Protein AF-A0AA51U2M7-F1 (afdb_monomer_lite)

Foldseek 3Di:
DVVVVCVVCVVVVHDDDDADFLVSQVVCVVVDVPDQEDEDEDPPPPVRVVVSVVVCCVVPVPRDYDYDYDDPPDPPPPDPPPPDDPDDDDD

Sequence (91 aa):
MLMGIVAILEDLGHTVVPATSGSDTLGKLRSRSDIALGYSLSRDAQDDGLQLVDSIRQEWQDLPILLATSNVAGSDHRPASARKALHPRTT

pLDDT: mean 70.6, std 15.73, range [39.53, 90.69]

Radius of gyration: 22.09 Å; chains: 1; bounding box: 69×27×54 Å

Structure (mmCIF, N/CA/C/O backbone):
data_AF-A0AA51U2M7-F1
#
_entry.id   AF-A0AA51U2M7-F1
#
loop_
_atom_site.group_PDB
_atom_site.id
_atom_site.type_symbol
_atom_site.label_atom_id
_atom_site.label_alt_id
_atom_site.label_comp_id
_atom_site.label_asym_id
_atom_site.label_entity_id
_atom_site.label_seq_id
_atom_site.pdbx_PDB_ins_code
_atom_site.Cartn_x
_atom_site.Cartn_y
_atom_site.Cartn_z
_atom_site.occupancy
_atom_site.B_iso_or_equiv
_atom_site.auth_seq_id
_atom_site.auth_comp_id
_atom_site.auth_asym_id
_atom_site.auth_atom_id
_atom_site.pdbx_PDB_model_num
ATOM 1 N N . MET A 1 1 ? 7.266 -6.277 -14.527 1.00 53.09 1 MET A N 1
ATOM 2 C CA . MET A 1 1 ? 7.431 -7.049 -13.273 1.00 53.09 1 MET A CA 1
ATOM 3 C C . MET A 1 1 ? 6.338 -6.765 -12.234 1.00 53.09 1 MET A C 1
ATOM 5 O O . MET A 1 1 ? 6.0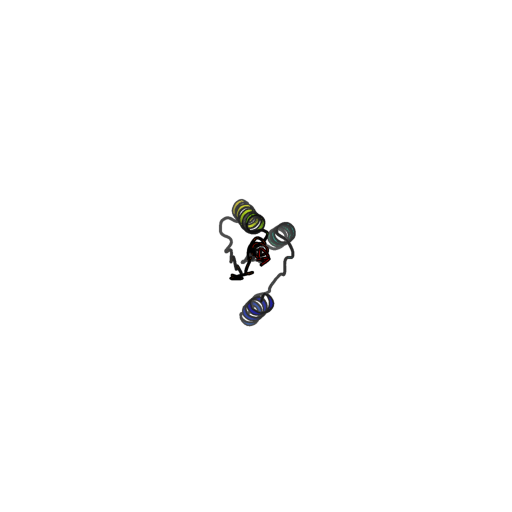96 -7.634 -11.415 1.00 53.09 1 MET A O 1
ATOM 9 N N . LEU A 1 2 ? 5.636 -5.618 -12.282 1.00 57.69 2 LEU A N 1
ATOM 10 C CA . LEU A 1 2 ? 4.557 -5.283 -11.333 1.00 57.69 2 LEU A CA 1
ATOM 11 C C . LEU A 1 2 ? 3.314 -6.196 -11.441 1.00 57.69 2 LEU A C 1
ATOM 13 O O . LEU A 1 2 ? 2.753 -6.582 -10.424 1.00 57.69 2 LEU A O 1
ATOM 17 N N . MET A 1 3 ? 2.928 -6.603 -12.657 1.00 62.25 3 MET A N 1
ATOM 18 C CA . MET A 1 3 ? 1.723 -7.425 -12.885 1.00 62.25 3 MET A CA 1
ATOM 19 C C . MET A 1 3 ? 1.754 -8.791 -12.177 1.00 62.25 3 MET A C 1
ATOM 21 O O . MET A 1 3 ? 0.700 -9.329 -11.866 1.00 62.25 3 MET A O 1
ATOM 25 N N . GLY A 1 4 ? 2.941 -9.341 -11.889 1.00 73.38 4 GLY A N 1
ATOM 26 C CA . GLY A 1 4 ? 3.059 -10.647 -11.234 1.00 73.38 4 GLY A CA 1
ATOM 27 C C . GLY A 1 4 ? 2.612 -10.631 -9.771 1.00 73.38 4 GLY A C 1
ATOM 28 O O . GLY A 1 4 ? 1.902 -11.529 -9.342 1.00 73.38 4 GLY A O 1
ATOM 29 N N . ILE A 1 5 ? 2.982 -9.594 -9.013 1.00 76.75 5 ILE A N 1
ATOM 30 C CA . ILE A 1 5 ? 2.602 -9.480 -7.594 1.00 76.75 5 ILE A CA 1
ATOM 31 C C . ILE A 1 5 ? 1.109 -9.181 -7.463 1.00 76.75 5 ILE A C 1
ATOM 33 O O . ILE A 1 5 ? 0.452 -9.746 -6.597 1.00 76.75 5 ILE A O 1
ATOM 37 N N . VAL A 1 6 ? 0.571 -8.336 -8.348 1.00 82.00 6 VAL A N 1
ATOM 38 C CA . VAL A 1 6 ? -0.865 -8.025 -8.386 1.00 82.00 6 VAL A CA 1
ATOM 39 C C . VAL A 1 6 ? -1.681 -9.300 -8.579 1.00 82.00 6 VAL A C 1
ATOM 41 O O . VAL A 1 6 ? -2.542 -9.586 -7.757 1.00 82.00 6 VAL A O 1
ATOM 44 N N . ALA A 1 7 ? -1.333 -10.108 -9.585 1.00 83.69 7 ALA A N 1
ATOM 45 C CA . ALA A 1 7 ? -2.030 -11.359 -9.862 1.00 83.69 7 ALA A CA 1
ATOM 46 C C . ALA A 1 7 ? -1.982 -12.342 -8.679 1.00 83.69 7 ALA A C 1
ATOM 48 O O . ALA A 1 7 ? -2.976 -12.992 -8.385 1.00 83.69 7 ALA A O 1
ATOM 49 N N . ILE A 1 8 ? -0.848 -12.432 -7.972 1.00 84.56 8 ILE A N 1
ATOM 50 C CA . ILE A 1 8 ? -0.725 -13.297 -6.787 1.00 84.56 8 ILE A CA 1
ATOM 51 C C . ILE A 1 8 ? -1.610 -12.794 -5.640 1.00 84.56 8 ILE A C 1
ATOM 53 O O . ILE A 1 8 ? -2.264 -13.590 -4.975 1.00 84.56 8 ILE A O 1
ATOM 57 N N . LEU A 1 9 ? -1.639 -11.482 -5.386 1.00 83.88 9 LEU A N 1
ATOM 58 C CA . LEU A 1 9 ? -2.483 -10.910 -4.333 1.00 83.88 9 LEU A CA 1
ATOM 59 C C . LEU A 1 9 ? -3.972 -11.118 -4.631 1.00 83.88 9 LEU A C 1
ATOM 61 O O . LEU A 1 9 ? -4.730 -11.457 -3.724 1.00 83.88 9 LEU A O 1
ATOM 65 N N . GLU A 1 10 ? -4.371 -10.961 -5.891 1.00 87.88 10 GLU A N 1
ATOM 66 C CA . GLU A 1 10 ? -5.739 -11.219 -6.344 1.00 87.88 10 GLU A CA 1
ATOM 67 C C . GLU A 1 10 ? -6.122 -12.701 -6.210 1.00 87.88 10 GLU A C 1
ATOM 69 O O . GLU A 1 10 ? -7.208 -12.997 -5.713 1.00 87.88 10 GLU A O 1
ATOM 74 N N . ASP A 1 11 ? -5.226 -13.631 -6.562 1.00 90.25 11 ASP A N 1
ATOM 75 C CA . ASP A 1 11 ? -5.441 -15.082 -6.403 1.00 90.25 11 ASP A CA 1
ATOM 76 C C . ASP A 1 11 ? -5.603 -15.495 -4.927 1.00 90.25 11 ASP A C 1
ATOM 78 O O . ASP A 1 11 ? -6.397 -16.372 -4.593 1.00 90.25 11 ASP A O 1
ATOM 82 N N . LEU A 1 12 ? -4.927 -14.791 -4.011 1.00 89.69 12 LEU A N 1
ATOM 83 C CA . LEU A 1 12 ? -5.093 -14.949 -2.560 1.00 89.69 12 LEU A CA 1
ATOM 84 C C . LEU A 1 12 ? -6.376 -14.294 -2.006 1.00 89.69 12 LEU A C 1
ATOM 86 O O . LEU A 1 12 ? -6.631 -14.367 -0.803 1.00 89.69 12 LEU A O 1
ATOM 90 N N . GLY A 1 13 ? -7.190 -13.660 -2.855 1.00 88.69 13 GLY A N 1
ATOM 91 C CA . GLY A 1 13 ? -8.450 -13.018 -2.477 1.00 88.69 13 GLY A CA 1
ATOM 92 C C . GLY A 1 13 ? -8.311 -11.576 -1.983 1.00 88.69 13 GLY A C 1
ATOM 93 O O . GLY A 1 13 ? -9.275 -11.016 -1.455 1.00 88.69 13 GLY A O 1
ATOM 94 N N . HIS A 1 14 ? -7.143 -10.948 -2.142 1.00 87.25 14 HIS A N 1
ATOM 95 C CA . HIS A 1 14 ? -6.967 -9.533 -1.829 1.00 87.25 14 HIS A CA 1
ATOM 96 C C . HIS A 1 14 ? -7.405 -8.643 -2.993 1.00 87.25 14 HIS A C 1
ATOM 98 O O . HIS A 1 14 ? -7.214 -8.957 -4.163 1.00 87.25 14 HIS A O 1
ATOM 104 N N . THR A 1 15 ? -7.949 -7.471 -2.668 1.00 86.62 15 THR A N 1
ATOM 105 C CA . THR A 1 15 ? -8.191 -6.422 -3.663 1.00 86.62 15 THR A CA 1
ATOM 106 C C . THR A 1 15 ? -6.969 -5.525 -3.757 1.00 86.62 15 THR A C 1
ATOM 108 O O . THR A 1 15 ? -6.584 -4.889 -2.775 1.00 86.62 15 THR A O 1
ATOM 111 N N . VAL A 1 16 ? -6.378 -5.433 -4.944 1.00 85.62 16 VAL A N 1
ATOM 112 C CA . VAL A 1 16 ? -5.276 -4.505 -5.190 1.00 85.62 16 VAL A CA 1
ATOM 113 C C . VAL A 1 16 ? -5.839 -3.149 -5.595 1.00 85.62 16 VAL A C 1
ATOM 115 O O . VAL A 1 16 ? -6.546 -3.021 -6.592 1.00 85.62 16 VAL A O 1
ATOM 118 N N . VAL A 1 17 ? -5.500 -2.113 -4.829 1.00 85.56 17 VAL A N 1
ATOM 119 C CA . VAL A 1 17 ? -5.805 -0.727 -5.190 1.00 85.56 17 VAL A CA 1
ATOM 120 C C . VAL A 1 17 ? -4.540 -0.111 -5.790 1.00 85.56 17 VAL A C 1
ATOM 122 O O . VAL A 1 17 ? -3.593 0.158 -5.050 1.00 85.56 17 VAL A O 1
ATOM 125 N N . PRO A 1 18 ? -4.472 0.104 -7.115 1.00 82.69 18 PRO A N 1
ATOM 126 C CA . PRO A 1 18 ? -3.275 0.652 -7.739 1.00 82.69 18 PRO A CA 1
ATOM 127 C C . PRO A 1 18 ? -3.093 2.108 -7.319 1.00 82.69 18 PRO A C 1
ATOM 129 O O . PRO A 1 18 ? -4.067 2.857 -7.307 1.00 82.69 18 PRO A O 1
ATOM 132 N N . ALA A 1 19 ? -1.863 2.527 -7.025 1.00 81.94 19 ALA A N 1
ATOM 133 C CA . ALA A 1 19 ? -1.511 3.924 -6.790 1.00 81.94 19 ALA A CA 1
ATOM 134 C C . ALA A 1 19 ? -0.373 4.360 -7.720 1.00 81.94 19 ALA A C 1
ATOM 136 O O . ALA A 1 19 ? 0.520 3.568 -8.022 1.00 81.94 19 ALA A O 1
ATOM 137 N N . THR A 1 20 ? -0.421 5.602 -8.201 1.00 79.00 20 THR A N 1
ATOM 138 C CA . THR A 1 20 ? 0.538 6.123 -9.194 1.00 79.00 20 THR A CA 1
ATOM 139 C C . THR A 1 20 ? 1.584 7.064 -8.601 1.00 79.00 20 THR A C 1
ATOM 141 O O . THR A 1 20 ? 2.533 7.428 -9.290 1.00 79.00 20 THR A O 1
ATOM 144 N N . SER A 1 21 ? 1.420 7.481 -7.344 1.00 78.19 21 SER A N 1
ATOM 145 C CA . SER A 1 21 ? 2.356 8.343 -6.613 1.00 78.19 21 SER A CA 1
ATOM 146 C C . SER A 1 21 ? 2.206 8.168 -5.097 1.00 78.19 21 SER A C 1
ATOM 148 O O . SER A 1 21 ? 1.228 7.587 -4.617 1.00 78.19 21 SER A O 1
ATOM 150 N N . GLY A 1 22 ? 3.145 8.717 -4.319 1.00 78.81 22 GLY A N 1
ATOM 151 C CA . GLY A 1 22 ? 3.023 8.752 -2.858 1.00 78.81 22 GLY A CA 1
ATOM 152 C C . GLY A 1 22 ? 1.809 9.554 -2.375 1.00 78.81 22 GLY A C 1
ATOM 153 O O . GLY A 1 22 ? 1.083 9.105 -1.49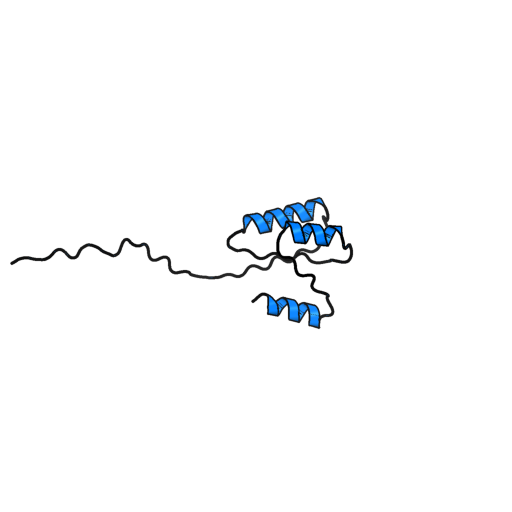3 1.00 78.81 22 GLY A O 1
ATOM 154 N N . SER A 1 23 ? 1.512 10.691 -3.011 1.00 83.19 23 SER A N 1
ATOM 155 C CA . SER A 1 23 ? 0.328 11.503 -2.695 1.00 83.19 23 SER A CA 1
ATOM 156 C C . SER A 1 23 ? -0.990 10.775 -2.979 1.00 83.19 23 SER A C 1
ATOM 158 O O . SER A 1 23 ? -1.902 10.820 -2.156 1.00 83.19 23 SER A O 1
ATOM 160 N N . ASP A 1 24 ? -1.076 10.061 -4.103 1.00 84.06 24 ASP A N 1
ATOM 161 C CA . ASP A 1 24 ? -2.224 9.218 -4.448 1.00 84.06 24 ASP A CA 1
ATOM 162 C C . ASP A 1 24 ? -2.369 8.039 -3.466 1.00 84.06 24 ASP A C 1
ATOM 164 O O . ASP A 1 24 ? -3.471 7.729 -3.013 1.00 84.06 24 ASP A O 1
ATOM 168 N N . THR A 1 25 ? -1.248 7.446 -3.043 1.00 85.12 25 THR A N 1
ATOM 169 C CA . THR A 1 25 ? -1.222 6.390 -2.017 1.00 85.12 25 THR A CA 1
ATOM 170 C C . THR A 1 25 ? -1.789 6.888 -0.686 1.00 85.12 25 THR A C 1
ATOM 172 O O . THR A 1 25 ? -2.691 6.262 -0.131 1.00 85.12 25 THR A O 1
ATOM 175 N N . LEU A 1 26 ? -1.318 8.038 -0.192 1.00 86.44 26 LEU A N 1
ATOM 176 C CA . LEU A 1 26 ? -1.824 8.641 1.046 1.00 86.44 26 LEU A CA 1
ATOM 177 C C . LEU A 1 26 ? -3.308 9.006 0.927 1.00 86.44 26 LEU A C 1
ATOM 179 O O . LEU A 1 26 ? -4.078 8.746 1.847 1.00 86.44 26 LEU A O 1
ATOM 183 N N . GLY A 1 27 ? -3.738 9.557 -0.213 1.00 88.25 27 GLY A N 1
ATOM 184 C CA . GLY A 1 27 ? -5.152 9.847 -0.469 1.00 88.25 27 GLY A CA 1
ATOM 185 C C . GLY A 1 27 ? -6.031 8.599 -0.356 1.00 88.25 27 GLY A C 1
ATOM 186 O O . GLY A 1 27 ? -7.070 8.626 0.305 1.00 88.25 27 GLY A O 1
ATOM 187 N N . LYS A 1 28 ? -5.574 7.480 -0.928 1.00 88.19 28 LYS A N 1
ATOM 188 C CA . LYS A 1 28 ? -6.265 6.188 -0.849 1.00 88.19 28 LYS A CA 1
ATOM 189 C C . LYS A 1 28 ? -6.325 5.656 0.577 1.00 88.19 28 LYS A C 1
ATOM 191 O O . LYS A 1 28 ? -7.426 5.347 1.023 1.00 88.19 28 LYS A O 1
ATOM 196 N N . LEU A 1 29 ? -5.208 5.644 1.306 1.00 87.19 29 LEU A N 1
ATOM 197 C CA . LEU A 1 29 ? -5.159 5.213 2.711 1.00 87.19 29 LEU A CA 1
ATOM 198 C C . LEU A 1 29 ? -6.085 6.044 3.615 1.00 87.19 29 LEU A C 1
ATOM 200 O O . LEU A 1 29 ? -6.799 5.486 4.443 1.00 87.19 29 LEU A O 1
ATOM 204 N N . ARG A 1 30 ? -6.156 7.368 3.419 1.00 89.00 30 ARG A N 1
ATOM 205 C CA . ARG A 1 30 ? -7.084 8.235 4.175 1.00 89.00 30 ARG A CA 1
ATOM 206 C C . ARG A 1 30 ? -8.550 7.981 3.833 1.00 89.00 30 ARG A C 1
ATOM 208 O O . ARG A 1 30 ? -9.410 8.113 4.696 1.00 89.00 30 ARG A O 1
ATOM 215 N N . SER A 1 31 ? -8.844 7.641 2.578 1.00 88.00 31 SER A N 1
ATOM 216 C CA . SER A 1 31 ? -10.216 7.391 2.114 1.00 88.00 31 SER A CA 1
ATOM 217 C C . SER A 1 31 ? -10.749 6.002 2.476 1.00 88.00 31 SER A C 1
ATOM 219 O O . SER A 1 31 ? -11.959 5.783 2.439 1.00 88.00 31 SER A O 1
ATOM 221 N N . ARG A 1 32 ? -9.854 5.058 2.788 1.00 81.19 32 ARG A N 1
ATOM 222 C CA . ARG A 1 32 ? -10.165 3.638 2.936 1.00 81.19 32 ARG A CA 1
ATOM 223 C C . ARG A 1 32 ? -9.408 3.030 4.109 1.00 81.19 32 ARG A C 1
ATOM 225 O O . ARG A 1 32 ? -8.219 2.742 4.016 1.00 81.19 32 ARG A O 1
ATOM 232 N N . SER A 1 33 ? -10.133 2.775 5.193 1.00 77.06 33 SER A N 1
ATOM 233 C CA . SER A 1 33 ? -9.605 2.111 6.390 1.00 77.06 33 SER A CA 1
ATOM 234 C C . SER A 1 33 ? -9.395 0.602 6.226 1.00 77.06 33 SER A C 1
ATOM 236 O O . SER A 1 33 ? -8.837 -0.030 7.117 1.00 77.06 33 SER A O 1
ATOM 238 N N . ASP A 1 34 ? -9.836 0.013 5.111 1.00 77.00 34 ASP A N 1
ATOM 239 C CA . ASP A 1 34 ? -9.714 -1.417 4.817 1.00 77.00 34 ASP A CA 1
ATOM 240 C C . ASP A 1 34 ? -8.420 -1.788 4.069 1.00 77.00 34 ASP A C 1
ATOM 242 O O . ASP A 1 34 ? -8.185 -2.959 3.773 1.00 77.00 34 ASP A O 1
ATOM 246 N N . ILE A 1 35 ? -7.556 -0.813 3.765 1.00 77.62 35 ILE A N 1
ATOM 247 C CA . ILE A 1 35 ? -6.266 -1.061 3.117 1.00 77.62 35 ILE A CA 1
ATOM 248 C C . ILE A 1 35 ? -5.240 -1.470 4.176 1.00 77.62 35 ILE A C 1
ATOM 250 O O . ILE A 1 35 ? -4.874 -0.675 5.034 1.00 77.62 35 ILE A O 1
ATOM 254 N N . ALA A 1 36 ? -4.739 -2.703 4.079 1.00 67.00 36 ALA A N 1
ATOM 255 C CA . ALA A 1 36 ? -3.784 -3.279 5.030 1.00 67.00 36 ALA A CA 1
ATOM 256 C C . ALA A 1 36 ? -2.320 -3.279 4.542 1.00 67.00 36 ALA A C 1
ATOM 258 O O . ALA A 1 36 ? -1.444 -3.733 5.274 1.00 67.00 36 ALA A O 1
ATOM 259 N N . LEU A 1 37 ? -2.047 -2.827 3.307 1.00 63.78 37 LEU A N 1
ATOM 260 C CA . LEU A 1 37 ? -0.721 -2.929 2.691 1.00 63.78 37 LEU A CA 1
ATOM 261 C C . LEU A 1 37 ? -0.404 -1.752 1.758 1.00 63.78 37 LEU A C 1
ATOM 263 O O . LEU A 1 37 ? -1.057 -1.574 0.731 1.00 63.78 37 LEU A O 1
ATOM 267 N N . GLY A 1 38 ? 0.638 -0.986 2.088 1.00 60.62 38 GLY A N 1
ATOM 268 C CA . GLY A 1 38 ? 1.245 0.002 1.187 1.00 60.62 38 GLY A CA 1
ATOM 269 C C . GLY A 1 38 ? 2.413 -0.599 0.399 1.00 60.62 38 GLY A C 1
ATOM 270 O O . GLY A 1 38 ? 3.263 -1.268 0.988 1.00 60.62 38 GLY A O 1
ATOM 271 N N . TYR A 1 39 ? 2.466 -0.347 -0.913 1.00 65.75 39 TYR A N 1
ATOM 272 C CA . TYR A 1 39 ? 3.512 -0.825 -1.827 1.00 65.75 39 TYR A CA 1
ATOM 273 C C . TYR A 1 39 ? 4.125 0.351 -2.603 1.00 65.75 39 TYR A C 1
ATOM 275 O O . TYR A 1 39 ? 3.388 1.137 -3.193 1.00 65.75 39 TYR A O 1
ATOM 283 N N . SER A 1 40 ? 5.458 0.470 -2.631 1.00 62.25 40 SER A N 1
ATOM 284 C CA . SER A 1 40 ? 6.170 1.526 -3.374 1.00 62.25 40 SER A CA 1
ATOM 285 C C . SER A 1 40 ? 7.310 0.956 -4.220 1.00 62.25 40 SER A C 1
ATOM 287 O O . SER A 1 40 ? 8.051 0.086 -3.763 1.00 62.25 40 SER A O 1
ATOM 289 N N . LEU A 1 41 ? 7.443 1.465 -5.449 1.00 64.50 41 LEU A N 1
ATOM 290 C CA . LEU A 1 41 ? 8.519 1.181 -6.399 1.00 64.50 41 LEU A CA 1
ATOM 291 C C . LEU A 1 41 ? 9.197 2.490 -6.782 1.00 64.50 41 LEU A C 1
ATOM 293 O O . LEU A 1 41 ? 8.552 3.326 -7.406 1.00 64.50 41 LEU A O 1
ATOM 297 N N . SER A 1 42 ? 10.500 2.618 -6.543 1.00 53.44 42 SER A N 1
ATOM 298 C CA . SER A 1 42 ? 11.369 3.421 -7.411 1.00 53.44 42 SER A CA 1
ATOM 299 C C . SER A 1 42 ? 12.848 3.207 -7.079 1.00 53.44 42 SER A C 1
ATOM 301 O O . SER A 1 42 ? 13.226 3.207 -5.910 1.00 53.44 42 SER A O 1
ATOM 303 N N . ARG A 1 43 ? 13.690 3.035 -8.110 1.00 47.97 43 ARG A N 1
ATOM 304 C CA . ARG A 1 43 ? 15.162 3.116 -8.002 1.00 47.97 43 ARG A CA 1
ATOM 305 C C . ARG A 1 43 ? 15.675 4.542 -8.238 1.00 47.97 43 ARG A C 1
ATOM 307 O O . ARG A 1 43 ? 16.701 4.893 -7.673 1.00 47.97 43 ARG A O 1
ATOM 314 N N . ASP A 1 44 ? 14.950 5.343 -9.022 1.00 53.12 44 ASP A N 1
ATOM 315 C CA . ASP A 1 44 ? 15.307 6.735 -9.348 1.00 53.12 44 ASP A CA 1
ATOM 316 C C . ASP A 1 44 ? 14.795 7.736 -8.296 1.00 53.12 44 ASP A C 1
ATOM 318 O O . ASP A 1 44 ? 15.199 8.892 -8.277 1.00 53.12 44 ASP A O 1
ATOM 322 N N . ALA A 1 45 ? 13.915 7.274 -7.406 1.00 54.12 45 ALA A N 1
ATOM 323 C CA . ALA A 1 45 ? 13.267 8.041 -6.349 1.00 54.12 45 ALA A CA 1
ATOM 324 C C . ALA A 1 45 ? 13.255 7.228 -5.043 1.00 54.12 45 ALA A C 1
ATOM 326 O O . ALA A 1 45 ? 12.218 7.015 -4.414 1.00 54.12 45 ALA A O 1
ATOM 327 N N . GLN A 1 46 ? 14.423 6.704 -4.664 1.00 53.78 46 GLN A N 1
ATOM 328 C CA . GLN A 1 46 ? 14.596 6.003 -3.390 1.00 53.78 46 GLN A CA 1
ATOM 329 C C . GLN A 1 46 ? 14.175 6.904 -2.210 1.00 53.78 46 GLN A C 1
ATOM 331 O O . GLN A 1 46 ? 13.547 6.424 -1.265 1.00 53.78 46 GLN A O 1
ATOM 336 N N . ASP A 1 47 ? 14.419 8.213 -2.332 1.00 55.00 47 ASP A N 1
ATOM 337 C CA . ASP A 1 47 ? 13.970 9.238 -1.385 1.00 55.00 47 ASP A CA 1
ATOM 338 C C . ASP A 1 47 ? 12.438 9.372 -1.325 1.00 55.00 47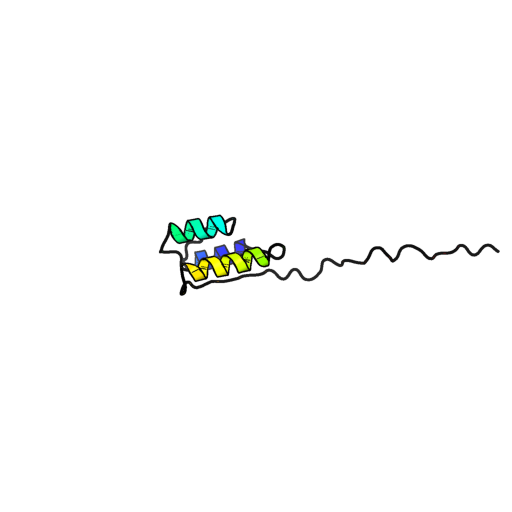 ASP A C 1
ATOM 340 O O . ASP A 1 47 ? 11.887 9.489 -0.232 1.00 55.00 47 ASP A O 1
ATOM 344 N N . ASP A 1 48 ? 11.725 9.275 -2.455 1.00 69.69 48 ASP A N 1
ATOM 345 C CA . ASP A 1 48 ? 10.252 9.342 -2.478 1.00 69.69 48 ASP A CA 1
ATOM 346 C C . ASP A 1 48 ? 9.617 8.106 -1.830 1.00 69.69 48 ASP A C 1
ATOM 348 O O . ASP A 1 48 ? 8.587 8.196 -1.159 1.00 69.69 48 ASP A O 1
ATOM 352 N N . GLY A 1 49 ? 10.238 6.936 -2.008 1.00 71.25 49 GLY A N 1
ATOM 353 C CA . GLY A 1 49 ? 9.797 5.699 -1.369 1.00 71.25 49 GLY A CA 1
ATOM 354 C C . GLY A 1 49 ? 9.919 5.759 0.154 1.00 71.25 49 GLY A C 1
ATOM 355 O O . GLY A 1 49 ? 8.981 5.382 0.855 1.00 71.25 49 GLY A O 1
ATOM 356 N N . LEU A 1 50 ? 11.047 6.260 0.664 1.00 76.44 50 LEU A N 1
ATOM 357 C CA . LEU A 1 50 ? 11.288 6.411 2.102 1.00 76.44 50 LEU A CA 1
ATOM 358 C C . LEU A 1 50 ? 10.429 7.525 2.721 1.00 76.44 50 LEU A C 1
ATOM 360 O O . LEU A 1 50 ? 9.798 7.284 3.747 1.00 76.44 50 LEU A O 1
ATOM 364 N N . GLN A 1 51 ? 10.294 8.686 2.069 1.00 80.94 51 GLN A N 1
ATOM 365 C CA . GLN A 1 51 ? 9.389 9.750 2.533 1.00 80.94 51 GLN A CA 1
ATOM 366 C C . GLN A 1 51 ? 7.926 9.295 2.599 1.00 80.94 51 GLN A C 1
ATOM 368 O O . GLN A 1 51 ? 7.188 9.701 3.501 1.00 80.94 51 GLN A O 1
ATOM 373 N N . LEU A 1 52 ? 7.489 8.444 1.665 1.00 81.19 52 LEU A N 1
ATOM 374 C CA . LEU A 1 52 ? 6.153 7.857 1.717 1.00 81.19 52 LEU A CA 1
ATOM 375 C C . LEU A 1 52 ? 5.992 6.950 2.941 1.00 81.19 52 LEU A C 1
ATOM 377 O O . LEU A 1 52 ? 4.972 7.032 3.620 1.00 81.19 52 LEU A O 1
ATOM 381 N N . VAL A 1 53 ? 6.987 6.112 3.242 1.00 83.69 53 VAL A N 1
ATOM 382 C CA . VAL A 1 53 ? 6.970 5.268 4.447 1.00 83.69 53 VAL A CA 1
ATOM 383 C C . VAL A 1 53 ? 6.906 6.126 5.707 1.00 83.69 53 VAL A C 1
ATOM 385 O O . VAL A 1 53 ? 6.067 5.858 6.564 1.00 83.69 53 VAL A O 1
ATOM 388 N N . ASP A 1 54 ? 7.720 7.176 5.799 1.00 86.56 54 ASP A N 1
ATOM 389 C CA . ASP A 1 54 ? 7.706 8.095 6.940 1.00 86.56 54 ASP A CA 1
ATOM 390 C C . ASP A 1 54 ? 6.338 8.768 7.101 1.00 86.56 54 ASP A C 1
ATOM 392 O O . ASP A 1 54 ? 5.783 8.795 8.199 1.00 86.56 54 ASP A O 1
ATOM 396 N N . SER A 1 55 ? 5.746 9.234 5.998 1.00 88.12 55 SER A N 1
ATOM 397 C CA . SER A 1 55 ? 4.404 9.830 5.994 1.00 88.12 55 SER A CA 1
ATOM 398 C C . SER A 1 55 ? 3.335 8.832 6.449 1.00 88.12 55 SER A C 1
ATOM 400 O O . SER A 1 55 ? 2.469 9.170 7.251 1.00 88.12 55 SER A O 1
ATOM 402 N N . ILE A 1 56 ? 3.413 7.577 5.991 1.00 87.81 56 ILE A N 1
ATOM 403 C CA . ILE A 1 56 ? 2.499 6.517 6.432 1.00 87.81 56 ILE A CA 1
ATOM 404 C C . ILE A 1 56 ? 2.674 6.252 7.929 1.00 87.81 56 ILE A C 1
ATOM 406 O O . ILE A 1 56 ? 1.681 6.127 8.634 1.00 87.81 56 ILE A O 1
ATOM 410 N N . ARG A 1 57 ? 3.906 6.199 8.445 1.00 88.19 57 ARG A N 1
ATOM 411 C CA . ARG A 1 57 ? 4.169 5.928 9.869 1.00 88.19 57 ARG A CA 1
ATOM 412 C C . ARG A 1 57 ? 3.704 7.049 10.798 1.00 88.19 57 ARG A C 1
ATOM 414 O O . ARG A 1 57 ? 3.411 6.766 11.958 1.00 88.19 57 ARG A O 1
ATOM 421 N N . GLN A 1 58 ? 3.612 8.286 10.309 1.00 90.69 58 GLN A N 1
ATOM 422 C CA . GLN A 1 58 ? 3.058 9.406 11.077 1.00 90.69 58 GLN A CA 1
ATOM 423 C C . GLN A 1 58 ? 1.550 9.260 11.330 1.00 90.69 58 GLN A C 1
ATOM 425 O O . GLN A 1 58 ? 1.082 9.651 12.398 1.00 90.69 58 GLN A O 1
ATOM 430 N N . GLU A 1 59 ? 0.798 8.688 10.385 1.00 90.00 59 GLU A N 1
ATOM 431 C CA . GLU A 1 59 ? -0.668 8.558 10.473 1.00 90.00 59 GLU A CA 1
ATOM 432 C C . GLU A 1 59 ? -1.129 7.141 10.858 1.00 90.00 59 GLU A C 1
ATOM 434 O O . GLU A 1 59 ? -2.121 6.982 11.568 1.00 90.00 59 GLU A O 1
ATOM 439 N N . TRP A 1 60 ? -0.389 6.107 10.454 1.00 89.75 60 TRP A N 1
ATOM 440 C CA . TRP A 1 60 ? -0.687 4.699 10.715 1.00 89.75 60 TRP A CA 1
ATOM 441 C C . TRP A 1 60 ? 0.558 3.956 11.209 1.00 89.75 60 TRP A C 1
ATOM 443 O O . TRP A 1 60 ? 1.263 3.281 10.452 1.00 89.75 60 TRP A O 1
ATOM 453 N N . GLN A 1 61 ? 0.817 4.054 12.513 1.00 86.25 61 GLN A N 1
ATOM 454 C CA . GLN A 1 61 ? 1.990 3.441 13.145 1.00 86.25 61 GLN A CA 1
ATOM 455 C C . GLN A 1 61 ? 2.067 1.925 12.925 1.00 86.25 61 GLN A C 1
ATOM 457 O O . GLN A 1 61 ? 3.151 1.420 12.633 1.00 86.25 61 GLN A O 1
ATOM 462 N N . ASP A 1 62 ? 0.930 1.227 12.960 1.00 85.06 62 ASP A N 1
ATOM 463 C CA . ASP A 1 62 ? 0.871 -0.241 12.911 1.00 85.06 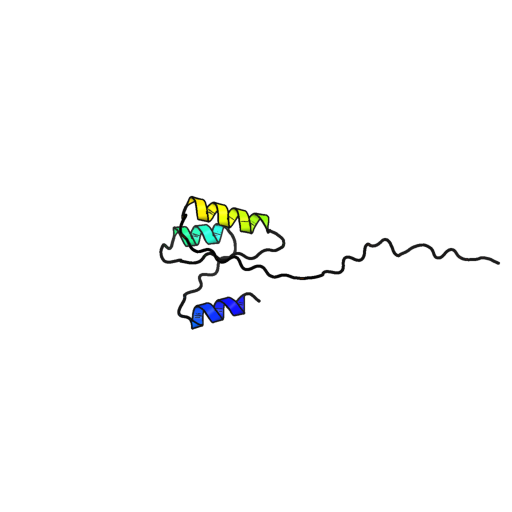62 ASP A CA 1
ATOM 464 C C . ASP A 1 62 ? 0.583 -0.815 11.517 1.00 85.06 62 ASP A C 1
ATOM 466 O O . ASP A 1 62 ? 0.507 -2.033 11.357 1.00 85.06 62 ASP A O 1
ATOM 470 N N . LEU A 1 63 ? 0.433 0.029 10.487 1.00 85.06 63 LEU A N 1
ATOM 471 C CA . LEU A 1 63 ? 0.094 -0.456 9.150 1.00 85.06 63 LEU A CA 1
ATOM 472 C C . LEU A 1 63 ? 1.242 -1.313 8.585 1.00 85.06 63 LEU A C 1
ATOM 474 O O . LEU A 1 63 ? 2.387 -0.841 8.523 1.00 85.06 63 LEU A O 1
ATOM 478 N N . PRO A 1 64 ? 0.990 -2.560 8.155 1.00 81.69 64 PRO A N 1
ATOM 479 C CA . PRO A 1 64 ? 1.987 -3.346 7.443 1.00 81.69 64 PRO A CA 1
ATOM 480 C C . PRO A 1 64 ? 2.380 -2.660 6.126 1.00 81.69 64 PRO A C 1
ATOM 482 O O . PRO A 1 64 ? 1.536 -2.226 5.344 1.00 81.69 64 PRO A O 1
ATOM 485 N N . ILE A 1 65 ? 3.684 -2.560 5.864 1.00 79.56 65 ILE A N 1
ATOM 486 C CA . ILE A 1 65 ? 4.217 -1.960 4.635 1.00 79.56 65 ILE A CA 1
ATOM 487 C C . ILE A 1 65 ? 5.098 -2.999 3.950 1.00 79.56 65 ILE A C 1
ATOM 489 O O . ILE A 1 65 ? 6.015 -3.534 4.574 1.00 79.56 65 ILE A O 1
ATOM 493 N N . LEU A 1 66 ? 4.843 -3.256 2.666 1.00 73.69 66 LEU A N 1
ATOM 494 C CA . LEU A 1 66 ? 5.687 -4.103 1.831 1.00 73.69 66 LEU A CA 1
ATOM 495 C C . LEU A 1 66 ? 6.399 -3.230 0.806 1.00 73.69 66 LEU A C 1
ATOM 497 O O . LEU A 1 66 ? 5.825 -2.813 -0.199 1.00 73.69 66 LEU A O 1
ATOM 501 N N . LEU A 1 67 ? 7.681 -2.985 1.047 1.00 69.38 67 LEU A N 1
ATOM 502 C CA . LEU A 1 67 ? 8.542 -2.343 0.069 1.00 69.38 67 LEU A CA 1
ATOM 503 C C . LEU A 1 67 ? 9.096 -3.412 -0.876 1.00 69.38 67 LEU A C 1
ATOM 505 O O . LEU A 1 67 ? 9.861 -4.274 -0.446 1.00 69.38 67 LEU A O 1
ATOM 509 N N . ALA A 1 68 ? 8.748 -3.350 -2.159 1.00 68.06 68 ALA A N 1
ATOM 510 C CA . ALA A 1 68 ? 9.397 -4.182 -3.163 1.00 68.06 68 ALA A CA 1
ATOM 511 C C . ALA A 1 68 ? 10.254 -3.311 -4.069 1.00 68.06 68 ALA A C 1
ATOM 513 O O . ALA A 1 68 ? 9.778 -2.364 -4.688 1.00 68.06 68 ALA A O 1
ATOM 514 N N . THR A 1 69 ? 11.532 -3.651 -4.167 1.00 61.94 69 THR A N 1
ATOM 515 C CA . THR A 1 69 ? 12.476 -2.964 -5.043 1.00 61.94 69 THR A CA 1
ATOM 516 C C . THR A 1 69 ? 12.907 -3.922 -6.146 1.00 61.94 69 THR A C 1
ATOM 518 O O . THR A 1 69 ? 13.085 -5.119 -5.920 1.00 61.94 69 THR A O 1
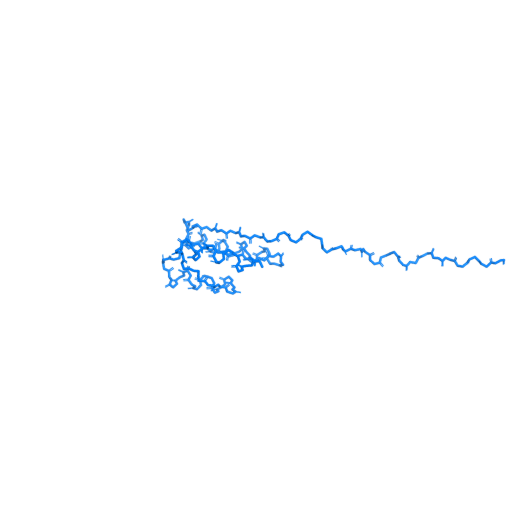ATOM 521 N N . SER A 1 70 ? 13.072 -3.420 -7.368 1.00 54.09 70 SER A N 1
ATOM 522 C CA . SER A 1 70 ? 13.710 -4.193 -8.431 1.00 54.09 70 SER A CA 1
ATOM 523 C C . SER A 1 70 ? 15.206 -3.893 -8.450 1.00 54.09 70 SER A C 1
ATOM 525 O O . SER A 1 70 ? 15.626 -2.751 -8.669 1.00 54.09 70 SER A O 1
ATOM 527 N N . ASN A 1 71 ? 16.035 -4.920 -8.276 1.00 46.75 71 ASN A N 1
ATOM 528 C CA . ASN A 1 71 ? 17.460 -4.806 -8.541 1.00 46.75 71 ASN A CA 1
ATOM 529 C C . ASN A 1 71 ? 17.700 -4.900 -10.058 1.00 46.75 71 ASN A C 1
ATOM 531 O O . ASN A 1 71 ? 17.833 -5.996 -10.592 1.00 46.75 71 ASN A O 1
ATOM 535 N N . VAL A 1 72 ? 17.760 -3.766 -10.762 1.00 47.91 72 VAL A N 1
ATOM 536 C CA . VAL A 1 72 ? 18.433 -3.741 -12.068 1.00 47.91 72 VAL A CA 1
ATOM 537 C C . VAL A 1 72 ? 19.936 -3.646 -11.816 1.00 47.91 72 VAL A C 1
ATOM 539 O O . VAL A 1 72 ? 20.481 -2.581 -11.529 1.00 47.91 72 VAL A O 1
ATOM 542 N N . ALA A 1 73 ? 20.610 -4.792 -11.841 1.00 45.12 73 ALA A N 1
ATOM 543 C CA . ALA A 1 73 ? 22.062 -4.833 -11.858 1.00 45.12 73 ALA A CA 1
ATOM 544 C C . ALA A 1 73 ? 22.545 -4.503 -13.280 1.00 45.12 73 ALA A C 1
ATOM 546 O O . ALA A 1 73 ? 22.329 -5.281 -14.203 1.00 45.12 73 ALA A O 1
ATOM 547 N N . GLY A 1 74 ? 23.211 -3.355 -13.430 1.00 48.03 74 GLY A N 1
ATOM 548 C CA . GLY A 1 74 ? 24.111 -3.064 -14.547 1.00 48.03 74 GLY A CA 1
ATOM 549 C C . GLY A 1 74 ? 23.490 -2.406 -15.780 1.00 48.03 74 GLY A C 1
ATOM 550 O O . GLY A 1 74 ? 23.203 -3.070 -16.769 1.00 48.03 74 GLY A O 1
ATOM 551 N N . SER A 1 75 ? 23.452 -1.073 -15.802 1.00 45.81 75 SER A N 1
ATOM 552 C CA . SER A 1 75 ? 23.855 -0.366 -17.021 1.00 45.81 75 SER A CA 1
ATOM 553 C C . SER A 1 75 ? 25.371 -0.176 -16.940 1.00 45.81 75 SER A C 1
ATOM 555 O O . SER A 1 75 ? 25.839 0.604 -16.110 1.00 45.81 75 SER A O 1
ATOM 557 N N . ASP A 1 76 ? 26.126 -0.930 -17.745 1.00 48.75 76 ASP A N 1
ATOM 558 C CA . ASP A 1 76 ? 27.568 -0.760 -17.965 1.00 48.75 76 ASP A CA 1
ATOM 559 C C . ASP A 1 76 ? 27.847 0.688 -18.392 1.00 48.75 76 ASP A C 1
ATOM 561 O O . ASP A 1 76 ? 27.746 1.052 -19.563 1.00 48.75 76 ASP A O 1
ATOM 565 N N . HIS A 1 77 ? 28.146 1.548 -17.422 1.00 48.12 77 HIS A N 1
ATOM 566 C CA . HIS A 1 77 ? 28.657 2.881 -17.682 1.00 48.12 77 HIS A CA 1
ATOM 567 C C . HIS A 1 77 ? 30.159 2.731 -17.936 1.00 48.12 77 HIS A C 1
ATOM 569 O O . HIS A 1 77 ? 30.982 2.992 -17.060 1.00 48.12 77 HIS A O 1
ATOM 575 N N . ARG A 1 78 ? 30.540 2.280 -19.141 1.00 47.19 78 ARG A N 1
ATOM 576 C CA . ARG A 1 78 ? 31.925 2.461 -19.593 1.00 47.19 78 ARG A CA 1
ATOM 577 C C . ARG A 1 78 ? 32.200 3.965 -19.635 1.00 47.19 78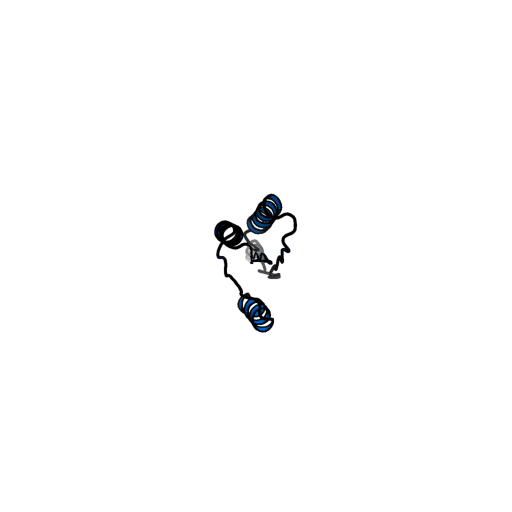 ARG A C 1
ATOM 579 O O . ARG A 1 78 ? 31.550 4.660 -20.420 1.00 47.19 78 ARG A O 1
ATOM 586 N N . PRO A 1 79 ? 33.151 4.496 -18.846 1.00 39.53 79 PRO A N 1
ATOM 587 C CA . PRO A 1 79 ? 33.508 5.901 -18.941 1.00 39.53 79 PRO A CA 1
ATOM 588 C C . PRO A 1 79 ? 34.042 6.197 -20.349 1.00 39.53 79 PRO A C 1
ATOM 590 O O . PRO A 1 79 ? 34.849 5.448 -20.906 1.00 39.53 79 PRO A O 1
ATOM 593 N N . ALA A 1 80 ? 33.589 7.308 -20.931 1.00 51.16 80 ALA A N 1
ATOM 594 C CA . ALA A 1 80 ? 33.899 7.755 -22.290 1.00 51.16 80 ALA A CA 1
ATOM 595 C C . ALA A 1 80 ? 35.364 8.211 -22.504 1.00 51.16 80 ALA A C 1
ATOM 597 O O . ALA A 1 80 ? 35.646 8.997 -23.405 1.00 51.16 80 ALA A O 1
ATOM 598 N N . SER A 1 81 ? 36.320 7.726 -21.710 1.00 48.28 81 SER A N 1
ATOM 599 C CA . SER A 1 81 ? 37.740 8.094 -21.794 1.00 48.28 81 SER A CA 1
ATOM 600 C C . SER A 1 81 ? 38.619 7.091 -22.557 1.00 48.28 81 SER A C 1
ATOM 602 O O . SER A 1 81 ? 39.793 7.364 -22.784 1.00 48.28 81 SER A O 1
ATOM 604 N N . ALA A 1 82 ? 38.081 5.984 -23.078 1.00 48.88 82 ALA A N 1
ATOM 605 C CA . ALA A 1 82 ? 38.862 5.016 -23.866 1.00 48.88 82 ALA A CA 1
ATOM 606 C C . ALA A 1 82 ? 38.951 5.338 -25.379 1.00 48.88 82 ALA A C 1
ATOM 608 O O . ALA A 1 82 ? 39.018 4.433 -26.212 1.00 48.88 82 ALA A O 1
ATOM 609 N N . ARG A 1 83 ? 38.942 6.621 -25.770 1.00 54.81 83 ARG A N 1
ATOM 610 C CA . ARG A 1 83 ? 39.131 7.056 -27.169 1.00 54.81 83 ARG A CA 1
ATOM 611 C C . ARG A 1 83 ? 40.099 8.239 -27.297 1.00 54.81 83 ARG A C 1
ATOM 613 O O . ARG A 1 83 ? 39.692 9.305 -27.737 1.00 54.81 83 ARG A O 1
ATOM 620 N N . LYS A 1 84 ? 41.385 8.047 -26.974 1.00 51.78 84 LYS A N 1
ATOM 621 C CA . LYS A 1 84 ? 42.523 8.620 -27.738 1.00 51.78 84 LYS A CA 1
ATOM 622 C C . LYS A 1 84 ? 43.871 8.264 -27.107 1.00 51.78 84 LYS A C 1
ATOM 624 O O . LYS A 1 84 ? 44.248 8.851 -26.105 1.00 51.78 84 LYS A O 1
ATOM 629 N N . ALA A 1 85 ? 44.617 7.376 -27.758 1.00 49.31 85 ALA A N 1
ATOM 630 C CA . ALA A 1 85 ? 46.079 7.448 -27.851 1.00 49.31 85 ALA A CA 1
ATOM 631 C C . ALA A 1 85 ? 46.577 6.460 -28.921 1.00 49.31 85 ALA A C 1
ATOM 633 O O . ALA A 1 85 ? 47.351 5.554 -28.636 1.00 49.31 85 ALA A O 1
ATOM 634 N N . LEU A 1 86 ? 46.125 6.624 -30.168 1.00 48.12 86 LEU A N 1
ATOM 635 C CA . LEU A 1 86 ? 46.870 6.104 -31.313 1.00 48.12 86 LEU A CA 1
ATOM 636 C C . LEU A 1 86 ? 47.606 7.298 -31.928 1.00 48.12 86 LEU A C 1
ATOM 638 O O . LEU A 1 86 ? 47.020 8.078 -32.675 1.00 48.12 86 LEU A O 1
ATOM 642 N N . HIS A 1 87 ? 48.860 7.497 -31.526 1.00 52.66 87 HIS A N 1
ATOM 643 C CA . HIS A 1 87 ? 49.766 8.397 -32.237 1.00 52.66 87 HIS A CA 1
ATOM 644 C C . HIS A 1 87 ? 50.180 7.717 -33.551 1.00 52.66 87 HIS A C 1
ATOM 646 O O . HIS A 1 87 ? 50.546 6.538 -33.513 1.00 52.66 87 HIS A O 1
ATOM 652 N N . PRO A 1 88 ? 50.157 8.408 -34.702 1.00 52.06 88 PRO A N 1
ATOM 653 C CA . PRO A 1 88 ? 50.770 7.878 -35.908 1.00 52.06 88 PRO A CA 1
ATOM 654 C C . PRO A 1 88 ? 52.294 7.858 -35.723 1.00 52.06 88 PRO A C 1
ATOM 656 O O . PRO A 1 88 ? 52.909 8.888 -35.454 1.00 52.06 88 PRO A O 1
ATOM 659 N N . ARG A 1 89 ? 52.909 6.678 -35.861 1.00 47.44 89 ARG A N 1
ATOM 660 C CA . ARG A 1 89 ? 54.345 6.573 -36.137 1.00 47.44 89 ARG A CA 1
ATOM 661 C C . ARG A 1 89 ? 54.549 6.950 -37.600 1.00 47.44 89 ARG A C 1
ATOM 663 O O . ARG A 1 89 ? 54.258 6.142 -38.477 1.00 47.44 89 ARG A O 1
ATOM 670 N N . THR A 1 90 ? 55.009 8.166 -37.855 1.00 58.59 90 THR A N 1
ATOM 671 C CA . THR A 1 90 ? 55.655 8.501 -39.126 1.00 58.59 90 THR A CA 1
ATOM 672 C C . THR A 1 90 ? 57.110 8.043 -39.079 1.00 58.59 90 THR A C 1
ATOM 674 O O . THR A 1 90 ? 57.779 8.199 -38.057 1.00 58.59 90 THR A O 1
ATOM 677 N N . THR A 1 91 ? 57.503 7.400 -40.177 1.00 62.25 91 THR A N 1
ATOM 678 C CA . THR A 1 91 ? 58.821 6.868 -40.542 1.00 62.25 91 THR A CA 1
ATOM 679 C C . THR A 1 91 ? 59.940 7.894 -40.453 1.00 62.25 91 THR A C 1
ATOM 681 O O . THR A 1 91 ? 59.671 9.077 -40.756 1.00 62.25 91 THR A O 1
#

Secondary structure (DSSP, 8-state):
-HHHHHHHHHHTTPPP---SSHHHHHHHHHH-TT---EEE--STTHHHHHHHHHHHHHH-TT--EEE------------TT-S--------